Protein AF-A0A2M8NIV2-F1 (afdb_monomer_lite)

Structure (mmCIF, N/CA/C/O backbone):
data_AF-A0A2M8NIV2-F1
#
_entry.id   AF-A0A2M8NIV2-F1
#
loop_
_atom_site.group_PDB
_atom_site.id
_atom_site.type_symbol
_atom_site.label_atom_id
_atom_site.label_alt_id
_atom_site.label_comp_id
_atom_site.label_asym_id
_atom_site.label_entity_id
_atom_site.label_seq_id
_atom_site.pdbx_PDB_ins_code
_atom_site.Cartn_x
_atom_site.Cartn_y
_atom_site.Cartn_z
_atom_site.occupancy
_atom_site.B_iso_or_equiv
_atom_site.auth_seq_id
_atom_site.auth_comp_id
_atom_site.auth_asym_id
_atom_site.auth_atom_id
_atom_site.pdbx_PDB_model_num
ATOM 1 N N . GLY A 1 1 ? -7.331 9.409 -20.910 1.00 52.31 1 GLY A N 1
ATOM 2 C CA . GLY A 1 1 ? -7.182 7.959 -21.156 1.00 52.31 1 GLY A CA 1
ATOM 3 C C . GLY A 1 1 ? -6.390 7.345 -20.019 1.00 52.31 1 GLY A C 1
ATOM 4 O O . GLY A 1 1 ? -5.694 8.090 -19.342 1.00 52.31 1 GLY A O 1
ATOM 5 N N . ALA A 1 2 ? -6.513 6.039 -19.772 1.00 74.12 2 ALA A N 1
ATOM 6 C CA . ALA A 1 2 ? -5.690 5.363 -18.765 1.00 74.12 2 ALA A CA 1
ATOM 7 C C . ALA A 1 2 ? -4.225 5.293 -19.236 1.00 74.12 2 ALA A C 1
ATOM 9 O O . ALA A 1 2 ? -3.977 5.011 -20.407 1.00 74.12 2 ALA A O 1
ATOM 10 N N . THR A 1 3 ? -3.269 5.570 -18.347 1.00 87.31 3 THR A N 1
ATOM 11 C CA . THR A 1 3 ? -1.833 5.394 -18.623 1.00 87.31 3 THR A CA 1
ATOM 12 C C . THR A 1 3 ? -1.429 3.935 -18.389 1.00 87.31 3 THR A C 1
ATOM 14 O O . THR A 1 3 ? -2.135 3.204 -17.683 1.00 87.31 3 THR A O 1
ATOM 17 N N . ILE A 1 4 ? -0.299 3.496 -18.959 1.00 89.00 4 ILE A N 1
ATOM 18 C CA . ILE A 1 4 ? 0.249 2.155 -18.687 1.00 89.00 4 ILE A CA 1
ATOM 19 C C . ILE A 1 4 ? 0.471 1.964 -17.173 1.00 89.00 4 ILE A C 1
ATOM 21 O O . ILE A 1 4 ? -0.134 1.037 -16.627 1.00 89.00 4 ILE A O 1
ATOM 25 N N . PRO A 1 5 ? 1.184 2.859 -16.450 1.00 90.56 5 PRO A N 1
ATOM 26 C CA . PRO A 1 5 ? 1.376 2.703 -15.006 1.00 90.56 5 PRO A CA 1
ATOM 27 C C . PRO A 1 5 ? 0.063 2.670 -14.221 1.00 90.56 5 PRO A C 1
ATOM 29 O O . PRO A 1 5 ? -0.123 1.802 -13.374 1.00 90.56 5 PRO A O 1
ATOM 32 N N . GLY A 1 6 ? -0.902 3.537 -14.553 1.00 91.12 6 GLY A N 1
ATOM 33 C CA . GLY A 1 6 ? -2.205 3.550 -13.880 1.00 91.12 6 GLY A CA 1
ATOM 34 C C . GLY A 1 6 ? -3.008 2.264 -14.102 1.00 91.12 6 GLY A C 1
ATOM 35 O O . GLY A 1 6 ? -3.688 1.778 -13.197 1.00 91.12 6 GLY A O 1
ATOM 36 N N . THR A 1 7 ? -2.900 1.669 -15.293 1.00 93.44 7 THR A N 1
ATOM 37 C CA . THR A 1 7 ? -3.527 0.377 -15.605 1.00 93.44 7 THR A CA 1
ATOM 38 C C . THR A 1 7 ? -2.867 -0.757 -14.823 1.00 93.44 7 THR A C 1
ATOM 40 O O . THR A 1 7 ? -3.569 -1.607 -14.272 1.00 93.44 7 THR A O 1
ATOM 43 N N . VAL A 1 8 ? -1.534 -0.751 -14.719 1.00 94.88 8 VAL A N 1
ATOM 44 C CA . VAL A 1 8 ? -0.788 -1.750 -13.945 1.00 94.88 8 VAL A CA 1
ATOM 45 C C . VAL A 1 8 ? -1.073 -1.617 -12.451 1.00 94.88 8 VAL A C 1
ATOM 47 O O . VAL A 1 8 ? -1.379 -2.627 -11.825 1.00 94.88 8 VAL A O 1
ATOM 50 N N . ALA A 1 9 ? -1.080 -0.410 -11.882 1.00 95.12 9 ALA A N 1
ATOM 51 C CA . ALA A 1 9 ? -1.440 -0.187 -10.479 1.00 95.12 9 ALA A CA 1
ATOM 52 C C . ALA A 1 9 ? -2.841 -0.741 -10.162 1.00 95.12 9 ALA A C 1
ATOM 54 O O . ALA A 1 9 ? -3.034 -1.468 -9.188 1.00 95.12 9 ALA A O 1
ATOM 55 N N . ARG A 1 10 ? -3.820 -0.502 -11.044 1.00 95.62 10 ARG A N 1
ATOM 56 C CA . ARG A 1 10 ? -5.159 -1.093 -10.915 1.00 95.62 10 ARG A CA 1
ATOM 57 C C . ARG A 1 10 ? -5.136 -2.622 -11.003 1.00 95.62 10 ARG A C 1
ATOM 59 O O . ARG A 1 10 ? -5.845 -3.283 -10.250 1.00 95.62 10 ARG A O 1
ATOM 66 N N . TYR A 1 11 ? -4.339 -3.200 -11.901 1.00 95.56 11 TYR A N 1
ATOM 67 C CA . TYR A 1 11 ? -4.174 -4.654 -11.995 1.00 95.56 11 TYR A CA 1
ATOM 68 C C . TYR A 1 11 ? -3.527 -5.247 -10.732 1.00 95.56 11 TYR A C 1
ATOM 70 O O . TYR A 1 11 ? -3.951 -6.298 -10.257 1.00 95.56 11 TYR A O 1
ATOM 78 N N . ARG A 1 12 ? -2.552 -4.556 -10.132 1.00 96.88 12 ARG A N 1
ATOM 79 C CA . ARG A 1 12 ? -1.942 -4.919 -8.842 1.00 96.88 12 ARG A CA 1
ATOM 80 C C . ARG A 1 12 ? -2.985 -4.955 -7.718 1.00 96.88 12 ARG A C 1
ATOM 82 O O . ARG A 1 12 ? -3.082 -5.966 -7.028 1.00 96.88 12 ARG A O 1
ATOM 89 N N . LEU A 1 13 ? -3.844 -3.938 -7.620 1.00 97.44 13 LEU A N 1
ATOM 90 C CA . LEU A 1 13 ? -4.955 -3.909 -6.657 1.00 97.44 13 LEU A CA 1
ATOM 91 C C . LEU A 1 13 ? -5.979 -5.034 -6.890 1.00 97.44 13 LEU A C 1
ATOM 93 O O . LEU A 1 13 ? -6.424 -5.663 -5.933 1.00 97.44 13 LEU A O 1
ATOM 97 N N . LYS A 1 14 ? -6.304 -5.360 -8.149 1.00 96.44 14 LYS A N 1
ATOM 98 C CA . LYS A 1 14 ? -7.147 -6.526 -8.475 1.00 96.44 14 LYS A CA 1
ATOM 99 C C . LYS A 1 14 ? -6.513 -7.846 -8.040 1.00 96.44 14 LYS A C 1
ATOM 101 O O . LYS A 1 14 ? -7.223 -8.733 -7.576 1.00 96.44 14 LYS A O 1
ATOM 106 N N . ASN A 1 15 ? -5.192 -7.984 -8.172 1.00 95.88 15 ASN A N 1
ATOM 107 C CA . ASN A 1 15 ? -4.479 -9.172 -7.698 1.00 95.88 15 ASN A CA 1
ATOM 108 C C . ASN A 1 15 ? -4.483 -9.275 -6.173 1.00 95.88 15 ASN A C 1
ATOM 110 O O . ASN A 1 15 ? -4.667 -10.374 -5.657 1.00 95.88 15 ASN A O 1
ATOM 114 N N . LEU A 1 16 ? -4.343 -8.145 -5.471 1.00 97.00 16 LEU A N 1
ATOM 115 C CA . LEU A 1 16 ? -4.513 -8.071 -4.020 1.00 97.00 16 LEU A CA 1
ATOM 116 C C . LEU A 1 16 ? -5.930 -8.503 -3.603 1.00 97.00 16 LEU A C 1
ATOM 118 O O . LEU A 1 16 ? -6.071 -9.340 -2.720 1.00 97.00 16 LEU A O 1
ATOM 122 N N . ALA A 1 17 ? -6.968 -8.006 -4.284 1.00 97.06 17 ALA A N 1
ATOM 123 C CA . ALA A 1 17 ? -8.363 -8.400 -4.048 1.00 97.06 17 ALA A CA 1
ATOM 124 C C . ALA A 1 17 ? -8.688 -9.842 -4.485 1.00 97.06 17 ALA A C 1
ATOM 126 O O . ALA A 1 17 ? -9.728 -10.382 -4.114 1.00 97.06 17 ALA A O 1
ATOM 127 N N . ARG A 1 18 ? -7.825 -10.451 -5.310 1.00 96.38 18 ARG A N 1
ATOM 128 C CA . ARG A 1 18 ? -8.097 -11.689 -6.057 1.00 96.38 18 ARG A CA 1
ATOM 129 C C . ARG A 1 18 ? -9.386 -11.617 -6.886 1.00 96.38 18 ARG A C 1
ATOM 131 O O . ARG A 1 18 ? -10.140 -12.582 -6.987 1.00 96.38 18 ARG A O 1
ATOM 138 N N . GLU A 1 19 ? -9.615 -10.470 -7.523 1.00 95.19 19 GLU A N 1
ATOM 139 C CA . GLU A 1 19 ? -10.796 -10.202 -8.354 1.00 95.19 19 GLU A CA 1
ATOM 140 C C . GLU A 1 19 ? -10.677 -10.876 -9.737 1.00 95.19 19 GLU A C 1
ATOM 142 O O . GLU A 1 19 ? -10.507 -10.223 -10.771 1.00 95.19 19 GLU A O 1
ATOM 147 N N . TYR A 1 20 ? -10.713 -12.208 -9.767 1.00 91.50 20 TYR A N 1
ATOM 148 C CA . TYR A 1 20 ? -10.734 -13.001 -10.995 1.00 91.50 20 TYR A CA 1
ATOM 149 C C . TYR A 1 20 ? -11.328 -14.390 -10.745 1.00 91.50 20 TYR A C 1
ATOM 151 O O . TYR A 1 20 ? -11.081 -15.015 -9.719 1.00 91.50 20 TYR A O 1
ATOM 159 N N . ALA A 1 21 ? -12.082 -14.908 -11.719 1.00 90.62 21 ALA A N 1
ATOM 160 C CA . ALA A 1 21 ? -12.832 -16.162 -11.579 1.00 90.62 21 ALA A CA 1
ATOM 161 C C . ALA A 1 21 ? -11.951 -17.391 -11.292 1.00 90.62 21 ALA A C 1
ATOM 163 O O . ALA A 1 21 ? -12.399 -18.353 -10.678 1.00 90.62 21 ALA A O 1
ATOM 164 N N . LEU A 1 22 ? -10.692 -17.361 -11.736 1.00 91.94 22 LEU A N 1
ATOM 165 C CA . LEU A 1 22 ? -9.738 -18.445 -11.506 1.00 91.94 22 LEU A CA 1
ATOM 166 C C . LEU A 1 22 ? -9.046 -18.354 -10.138 1.00 91.94 22 LEU A C 1
ATOM 168 O O . LEU A 1 22 ? -8.274 -19.250 -9.817 1.00 91.94 22 LEU A O 1
ATOM 172 N N . ALA A 1 23 ? -9.300 -17.313 -9.331 1.00 91.56 23 ALA A N 1
ATOM 173 C CA . ALA A 1 23 ? -8.654 -17.120 -8.032 1.00 91.56 23 ALA A CA 1
ATOM 174 C C . ALA A 1 23 ? -8.685 -18.368 -7.142 1.00 91.56 23 ALA A C 1
ATOM 176 O O . ALA A 1 23 ? -7.608 -18.743 -6.673 1.00 91.56 23 ALA A O 1
ATOM 177 N N . PRO A 1 24 ? -9.820 -19.082 -6.988 1.00 91.69 24 PRO A N 1
ATOM 178 C CA . PRO A 1 24 ? -9.879 -20.286 -6.157 1.00 91.69 24 PRO A CA 1
ATOM 179 C C . PRO A 1 24 ? -8.962 -21.433 -6.614 1.00 91.69 24 PRO A C 1
ATOM 181 O O . PRO A 1 24 ? -8.697 -22.341 -5.834 1.00 91.69 24 PRO A O 1
ATOM 184 N N . LEU A 1 25 ? -8.477 -21.417 -7.862 1.00 92.75 25 LEU A N 1
ATOM 185 C CA . LEU A 1 25 ? -7.568 -22.442 -8.388 1.00 92.75 25 LEU A CA 1
ATOM 186 C C . LEU A 1 25 ? -6.105 -22.201 -7.995 1.00 92.75 25 LEU A C 1
ATOM 188 O O . LEU A 1 25 ? -5.280 -23.105 -8.119 1.00 92.75 25 LEU A O 1
ATOM 192 N N . PHE A 1 26 ? -5.768 -20.997 -7.530 1.00 88.56 26 PHE A N 1
ATOM 193 C CA . PHE A 1 26 ? -4.419 -20.650 -7.099 1.00 88.56 26 PHE A CA 1
ATOM 194 C C . PHE A 1 26 ? -4.323 -20.712 -5.578 1.00 88.56 26 PHE A C 1
ATOM 196 O O . PHE A 1 26 ? -4.988 -19.954 -4.879 1.00 88.56 26 PHE A O 1
ATOM 203 N N . ASN A 1 27 ? -3.429 -21.551 -5.056 1.00 87.19 27 ASN A N 1
ATOM 204 C CA . ASN A 1 27 ? -3.084 -21.577 -3.629 1.00 87.19 27 ASN A CA 1
ATOM 205 C C . ASN A 1 27 ? -1.983 -20.548 -3.299 1.00 87.19 27 ASN A C 1
ATOM 207 O O . ASN A 1 27 ? -1.005 -20.858 -2.619 1.00 87.19 27 ASN A O 1
ATOM 211 N N . ALA A 1 28 ? -2.094 -19.348 -3.867 1.00 88.31 28 ALA A N 1
ATOM 212 C CA . ALA A 1 28 ? -1.124 -18.277 -3.707 1.00 88.31 28 ALA A CA 1
ATOM 213 C C . ALA A 1 28 ? -1.816 -16.912 -3.743 1.00 88.31 28 ALA A C 1
ATOM 215 O O . ALA A 1 28 ? -2.754 -16.688 -4.511 1.00 88.31 28 ALA A O 1
ATOM 216 N N . THR A 1 29 ? -1.311 -16.001 -2.921 1.00 93.12 29 THR A N 1
ATOM 217 C CA . THR A 1 29 ? -1.640 -14.577 -2.931 1.00 93.12 29 THR A CA 1
ATOM 218 C C . THR A 1 29 ? -0.458 -13.794 -3.504 1.00 93.12 29 THR A C 1
ATOM 220 O O . THR A 1 29 ? 0.603 -14.359 -3.786 1.00 93.12 29 THR A O 1
ATOM 223 N N . VAL A 1 30 ? -0.624 -12.485 -3.707 1.00 94.19 30 VAL A N 1
ATOM 224 C CA . VAL A 1 30 ? 0.550 -11.624 -3.901 1.00 94.19 30 VAL A CA 1
ATOM 225 C C . VAL A 1 30 ? 1.429 -11.671 -2.647 1.00 94.19 30 VAL A C 1
ATOM 227 O O . VAL A 1 30 ? 0.929 -11.830 -1.536 1.00 94.19 30 VAL A O 1
ATOM 230 N N . TRP A 1 31 ? 2.743 -11.560 -2.829 1.00 94.56 31 TRP A N 1
ATOM 231 C CA . TRP A 1 31 ? 3.698 -11.649 -1.726 1.00 94.56 31 TRP A CA 1
ATOM 232 C C . TRP A 1 31 ? 3.494 -10.523 -0.707 1.00 94.56 31 TRP A C 1
ATOM 234 O O . TRP A 1 31 ? 3.392 -9.353 -1.096 1.00 94.56 31 TRP A O 1
ATOM 244 N N . ARG A 1 32 ? 3.465 -10.862 0.590 1.00 97.19 32 ARG A N 1
ATOM 245 C CA . ARG A 1 32 ? 3.540 -9.863 1.658 1.00 97.19 32 ARG A CA 1
ATOM 246 C C . ARG A 1 32 ? 4.997 -9.530 1.935 1.00 97.19 32 ARG A C 1
ATOM 248 O O . ARG A 1 32 ? 5.745 -10.358 2.439 1.00 97.19 32 ARG A O 1
ATOM 255 N N . GLU A 1 33 ? 5.367 -8.283 1.697 1.00 97.75 33 GLU A N 1
ATOM 256 C CA . GLU A 1 33 ? 6.721 -7.806 1.945 1.00 97.75 33 GLU A CA 1
ATOM 257 C C . GLU A 1 33 ? 7.037 -7.748 3.442 1.00 97.75 33 GLU A C 1
ATOM 259 O O . GLU A 1 33 ? 8.064 -8.247 3.895 1.00 97.75 33 GLU A O 1
ATOM 264 N N . ASN A 1 34 ? 6.146 -7.138 4.227 1.00 97.31 34 ASN A N 1
ATOM 265 C CA . ASN A 1 34 ? 6.292 -7.047 5.676 1.00 97.31 34 ASN A CA 1
ATOM 266 C C . ASN A 1 34 ? 4.940 -6.756 6.355 1.00 97.31 34 ASN A C 1
ATOM 268 O O . ASN A 1 34 ? 3.935 -6.487 5.691 1.00 97.31 34 ASN A O 1
ATOM 272 N N . VAL A 1 35 ? 4.921 -6.787 7.687 1.00 98.12 35 VAL A N 1
ATOM 273 C CA . VAL A 1 35 ? 3.792 -6.358 8.518 1.00 98.12 35 VAL A CA 1
ATOM 274 C C . VAL A 1 35 ? 4.213 -5.123 9.309 1.00 98.12 35 VAL A C 1
ATOM 276 O O . VAL A 1 35 ? 5.095 -5.202 10.155 1.00 98.12 35 VAL A O 1
ATOM 279 N N . ILE A 1 36 ? 3.565 -3.990 9.052 1.00 98.38 36 ILE A N 1
ATOM 280 C CA . ILE A 1 36 ? 3.721 -2.746 9.806 1.00 98.38 36 ILE A CA 1
ATOM 281 C C . ILE A 1 36 ? 2.974 -2.902 11.130 1.00 98.38 36 ILE A C 1
ATOM 283 O O . ILE A 1 36 ? 1.745 -2.846 11.170 1.00 98.38 36 ILE A O 1
ATOM 287 N N . THR A 1 37 ? 3.719 -3.106 12.213 1.00 98.00 37 THR A N 1
ATOM 288 C CA . THR A 1 37 ? 3.180 -3.304 13.570 1.00 98.00 37 THR A CA 1
ATOM 289 C C . THR A 1 37 ? 3.361 -2.086 14.478 1.00 98.00 37 THR A C 1
ATOM 291 O O . THR A 1 37 ? 3.132 -2.176 15.681 1.00 98.00 37 THR A O 1
ATOM 294 N N . GLY A 1 38 ? 3.819 -0.954 13.941 1.00 98.00 38 GLY A N 1
ATOM 295 C CA . GLY A 1 38 ? 4.076 0.249 14.725 1.00 98.00 38 GLY A CA 1
ATOM 296 C C . GLY A 1 38 ? 4.557 1.441 13.902 1.00 98.00 38 GLY A C 1
ATOM 297 O O . GLY A 1 38 ? 4.874 1.333 12.717 1.00 98.00 38 GLY A O 1
ATOM 298 N N . ILE A 1 39 ? 4.622 2.587 14.576 1.00 98.44 39 ILE A N 1
ATOM 299 C CA . ILE A 1 39 ? 5.139 3.855 14.052 1.00 98.44 39 ILE A CA 1
ATOM 300 C C . ILE A 1 39 ? 6.646 3.774 13.819 1.00 98.44 39 ILE A C 1
ATOM 302 O O . ILE A 1 39 ? 7.364 3.079 14.538 1.00 98.44 39 ILE A O 1
ATOM 306 N N . GLY A 1 40 ? 7.124 4.531 12.837 1.00 98.19 40 GLY A N 1
ATOM 307 C CA . GLY A 1 40 ? 8.532 4.631 12.494 1.00 98.19 40 GLY A CA 1
ATOM 308 C C . GLY A 1 40 ? 8.780 4.253 11.045 1.00 98.19 40 GLY A C 1
ATOM 309 O O . GLY A 1 40 ? 7.936 4.458 10.174 1.00 98.19 40 GLY A O 1
ATOM 310 N N . ARG A 1 41 ? 9.970 3.717 10.795 1.00 98.12 41 ARG A N 1
ATOM 311 C CA . ARG A 1 41 ? 10.477 3.493 9.451 1.00 98.12 41 ARG A CA 1
ATOM 312 C C . ARG A 1 41 ? 10.466 2.023 9.084 1.00 98.12 41 ARG A C 1
ATOM 314 O O . ARG A 1 41 ? 11.033 1.194 9.790 1.00 98.12 41 ARG A O 1
ATOM 321 N N . TRP A 1 42 ? 9.865 1.736 7.942 1.00 98.25 42 TRP A N 1
ATOM 322 C CA . TRP A 1 42 ? 9.718 0.401 7.389 1.00 98.25 42 TRP A CA 1
ATOM 323 C C . TRP A 1 42 ? 10.428 0.320 6.048 1.00 98.25 42 TRP A C 1
ATOM 325 O O . TRP A 1 42 ? 10.427 1.270 5.271 1.00 98.25 42 TRP A O 1
ATOM 335 N N . THR A 1 43 ? 11.041 -0.821 5.765 1.00 96.06 43 THR A N 1
ATOM 336 C CA . THR A 1 43 ? 11.738 -1.049 4.498 1.00 96.06 43 THR A CA 1
ATOM 337 C C . THR A 1 43 ? 11.408 -2.431 3.948 1.00 96.06 43 THR A C 1
ATOM 339 O O . THR A 1 43 ? 10.585 -3.163 4.504 1.00 96.06 4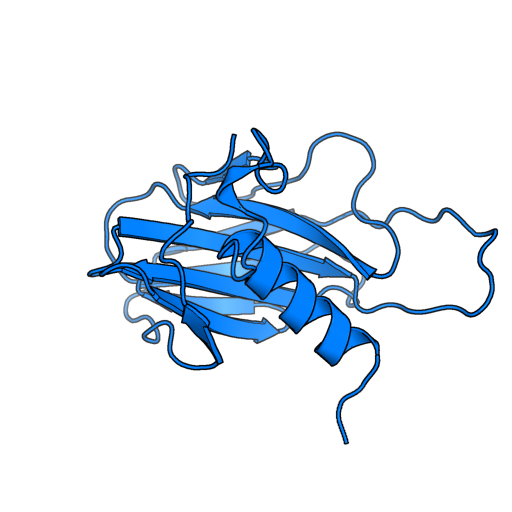3 THR A O 1
ATOM 342 N N . TYR A 1 44 ? 11.978 -2.748 2.798 1.00 95.38 44 TYR A N 1
ATOM 343 C CA . TYR A 1 44 ? 11.810 -3.999 2.079 1.00 95.38 44 TYR A CA 1
ATOM 344 C C . TYR A 1 44 ? 12.963 -4.963 2.375 1.00 95.38 44 TYR A C 1
ATOM 346 O O . TYR A 1 44 ? 14.025 -4.603 2.881 1.00 95.38 44 TYR A O 1
ATOM 354 N N . THR A 1 45 ? 12.744 -6.211 2.011 1.00 93.50 45 THR A N 1
ATOM 355 C CA . THR A 1 45 ? 13.707 -7.296 1.957 1.00 93.50 45 THR A CA 1
ATOM 356 C C . THR A 1 45 ? 14.185 -7.481 0.514 1.00 93.50 45 THR A C 1
ATOM 358 O O . THR A 1 45 ? 13.501 -7.157 -0.458 1.00 93.50 45 THR A O 1
ATOM 361 N N . GLY A 1 46 ? 15.409 -7.976 0.336 1.00 91.62 46 GLY A N 1
ATOM 362 C CA . GLY A 1 46 ? 15.977 -8.168 -0.999 1.00 91.62 46 GLY A CA 1
ATOM 363 C C . GLY A 1 46 ? 16.485 -6.870 -1.636 1.00 91.62 46 GLY A C 1
ATOM 364 O O . GLY A 1 46 ? 17.238 -6.124 -1.015 1.00 91.62 46 GLY A O 1
ATOM 365 N N . ARG A 1 47 ? 16.169 -6.648 -2.920 1.00 91.75 47 ARG A N 1
ATOM 366 C CA . ARG A 1 47 ? 16.847 -5.640 -3.765 1.00 91.75 47 ARG A CA 1
ATOM 367 C C . ARG A 1 47 ? 16.048 -4.363 -4.023 1.00 91.75 47 ARG A C 1
ATOM 369 O O . ARG A 1 47 ? 16.633 -3.411 -4.528 1.00 91.75 47 ARG A O 1
ATOM 376 N N . GLY A 1 48 ? 14.765 -4.333 -3.673 1.00 92.94 48 GLY A N 1
ATOM 377 C CA . GLY A 1 48 ? 13.854 -3.218 -3.939 1.00 92.94 48 GLY A CA 1
ATOM 378 C C . GLY A 1 48 ? 12.794 -3.605 -4.960 1.00 92.94 48 GLY A C 1
ATOM 379 O O . GLY A 1 48 ? 12.541 -4.789 -5.180 1.00 92.94 48 GLY A O 1
ATOM 380 N N . ILE A 1 49 ? 12.195 -2.606 -5.599 1.00 93.38 49 ILE A N 1
ATOM 381 C CA . ILE A 1 49 ? 11.161 -2.796 -6.618 1.00 93.38 49 ILE A CA 1
ATOM 382 C C . ILE A 1 49 ? 11.761 -2.508 -7.995 1.00 93.38 49 ILE A C 1
ATOM 384 O O . ILE A 1 49 ? 12.515 -1.552 -8.161 1.00 93.38 49 ILE A O 1
ATOM 388 N N . GLN A 1 50 ? 11.460 -3.367 -8.967 1.00 92.44 50 GLN A N 1
ATOM 389 C CA . GLN A 1 50 ? 11.737 -3.091 -10.377 1.00 92.44 50 GLN A CA 1
ATOM 390 C C . GLN A 1 50 ? 10.593 -2.295 -11.001 1.00 92.44 50 GLN A C 1
ATOM 392 O O . GLN A 1 50 ? 9.480 -2.298 -10.484 1.00 92.44 50 GLN A O 1
ATOM 397 N N . GLU A 1 51 ? 10.861 -1.705 -12.158 1.00 90.81 51 GLU A N 1
ATOM 398 C CA . GLU A 1 51 ? 9.880 -1.103 -13.058 1.00 90.81 51 GLU A CA 1
ATOM 399 C C . GLU A 1 51 ? 8.526 -1.845 -13.078 1.00 90.81 51 GLU A C 1
ATOM 401 O O . GLU A 1 51 ? 8.471 -3.065 -13.263 1.00 90.81 51 GLU A O 1
ATOM 406 N N . LEU A 1 52 ? 7.420 -1.119 -12.861 1.00 93.00 52 LEU A N 1
ATOM 407 C CA . LEU A 1 52 ? 6.047 -1.652 -12.801 1.00 93.00 52 LEU A CA 1
ATOM 408 C C . LEU A 1 52 ? 5.813 -2.757 -11.740 1.00 93.00 52 LEU A C 1
ATOM 410 O O . LEU A 1 52 ? 4.760 -3.421 -11.706 1.00 93.00 52 LEU A O 1
ATOM 414 N N . GLY A 1 53 ? 6.782 -2.976 -10.856 1.00 94.50 53 GLY A N 1
ATOM 415 C CA . GLY A 1 53 ? 6.719 -3.857 -9.701 1.00 94.50 53 GLY A CA 1
ATOM 416 C C . GLY A 1 53 ? 5.990 -3.212 -8.525 1.00 94.50 53 GLY A C 1
ATOM 417 O O . GLY A 1 53 ? 5.786 -1.999 -8.479 1.00 94.50 53 GLY A O 1
ATOM 418 N N . ALA A 1 54 ? 5.578 -4.041 -7.566 1.00 97.38 54 ALA A N 1
ATOM 419 C CA . ALA A 1 54 ? 4.956 -3.563 -6.342 1.00 97.38 54 ALA A CA 1
ATOM 420 C C . ALA A 1 54 ? 5.264 -4.478 -5.158 1.00 97.38 54 ALA A C 1
ATOM 422 O O . ALA A 1 54 ? 5.273 -5.699 -5.321 1.00 97.38 54 ALA A O 1
ATOM 423 N N . ASN A 1 55 ? 5.405 -3.873 -3.982 1.00 98.00 55 ASN A N 1
ATOM 424 C CA . ASN A 1 55 ? 5.491 -4.562 -2.697 1.00 98.00 55 ASN A CA 1
ATOM 425 C C . ASN A 1 55 ? 4.292 -4.192 -1.823 1.00 98.00 55 ASN A C 1
ATOM 427 O O . ASN A 1 55 ? 3.809 -3.058 -1.868 1.00 98.00 55 ASN A O 1
ATOM 431 N N . TYR A 1 56 ? 3.837 -5.141 -1.003 1.00 98.38 56 TYR A N 1
ATOM 432 C CA . TYR A 1 56 ? 2.649 -4.989 -0.164 1.00 98.38 56 TYR A CA 1
ATOM 433 C C . TYR A 1 56 ? 2.999 -5.143 1.311 1.00 98.38 56 TYR A C 1
ATOM 435 O O . TYR A 1 56 ? 3.595 -6.138 1.716 1.00 98.38 56 TYR A O 1
ATOM 443 N N . TYR A 1 57 ? 2.572 -4.183 2.120 1.00 98.62 57 TYR A N 1
ATOM 444 C CA . TYR A 1 57 ? 2.769 -4.161 3.561 1.00 98.62 57 TYR A CA 1
ATOM 445 C C . TYR A 1 57 ? 1.421 -4.271 4.245 1.00 98.62 57 TYR A C 1
ATOM 447 O O . TYR A 1 57 ? 0.556 -3.432 4.019 1.00 98.62 57 TYR A O 1
ATOM 455 N N . GLU A 1 58 ? 1.235 -5.279 5.088 1.00 98.56 58 GLU A N 1
ATOM 456 C CA . GLU A 1 58 ? 0.040 -5.358 5.927 1.00 98.56 58 GLU A CA 1
ATOM 457 C C . GLU A 1 58 ? 0.167 -4.356 7.075 1.00 98.56 58 GLU A C 1
ATOM 459 O O . GLU A 1 58 ? 1.167 -4.362 7.786 1.00 98.56 58 GLU A O 1
ATOM 464 N N . VAL A 1 59 ? -0.832 -3.505 7.279 1.00 98.44 59 VAL A N 1
ATOM 465 C CA . VAL A 1 59 ? -0.891 -2.592 8.421 1.00 98.44 59 VAL A CA 1
ATOM 466 C C . VAL A 1 59 ? -1.640 -3.291 9.547 1.00 98.44 59 VAL A C 1
ATOM 468 O O . VAL A 1 59 ? -2.859 -3.433 9.500 1.00 98.44 59 VAL A O 1
ATOM 471 N N . ARG A 1 60 ? -0.898 -3.725 10.568 1.00 97.62 60 ARG A N 1
ATOM 472 C CA . ARG A 1 60 ? -1.423 -4.407 11.756 1.00 97.62 60 ARG A CA 1
ATOM 473 C C . ARG A 1 60 ? -1.095 -3.596 13.007 1.00 97.62 60 ARG A C 1
ATOM 475 O O . ARG A 1 60 ? -0.316 -4.012 13.861 1.00 97.62 60 ARG A O 1
ATOM 482 N N . MET A 1 61 ? -1.678 -2.408 13.058 1.00 96.69 61 MET A N 1
ATOM 483 C CA . MET A 1 61 ? -1.663 -1.500 14.205 1.00 96.69 61 MET A CA 1
ATOM 484 C C . MET A 1 61 ? -3.094 -1.338 14.725 1.00 96.69 61 MET A C 1
ATOM 486 O O . MET A 1 61 ? -4.039 -1.793 14.077 1.00 96.69 61 MET A O 1
ATOM 490 N N . ASP A 1 62 ? -3.263 -0.672 15.865 1.00 97.06 62 ASP A N 1
ATOM 491 C CA . ASP A 1 62 ? -4.593 -0.346 16.384 1.00 97.06 62 ASP A CA 1
ATOM 492 C C . ASP A 1 62 ? -5.412 0.444 1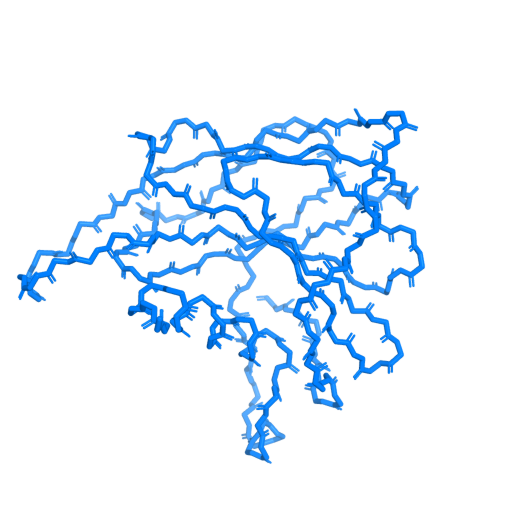5.349 1.00 97.06 62 ASP A C 1
ATOM 494 O O . ASP A 1 62 ? -4.865 1.188 14.528 1.00 97.06 62 ASP A O 1
ATOM 498 N N . GLN A 1 63 ? -6.735 0.287 15.366 1.00 96.44 63 GLN A N 1
ATOM 499 C CA . GLN A 1 63 ? -7.598 1.039 14.456 1.00 96.44 63 GLN A CA 1
ATOM 500 C C . GLN A 1 63 ? -7.482 2.547 14.710 1.00 96.44 63 GLN A C 1
ATOM 502 O O . GLN A 1 63 ? -7.480 2.996 15.858 1.00 96.44 63 GLN A O 1
ATOM 507 N N . GLY A 1 64 ? -7.387 3.327 13.634 1.00 97.69 64 GLY A N 1
ATOM 508 C CA . GLY A 1 64 ? -7.340 4.780 13.708 1.00 97.69 64 GLY A CA 1
ATOM 509 C C . GLY A 1 64 ? -6.680 5.431 12.499 1.00 97.69 64 GLY A C 1
ATOM 510 O O . GLY A 1 64 ? -6.483 4.822 11.446 1.00 97.69 64 GLY A O 1
ATOM 511 N N . ALA A 1 65 ? -6.329 6.701 12.672 1.00 98.44 65 ALA A N 1
ATOM 512 C CA . ALA A 1 65 ? -5.754 7.529 11.628 1.00 98.44 65 ALA A CA 1
ATOM 513 C C . ALA A 1 65 ? -4.221 7.494 11.623 1.00 98.44 65 ALA A C 1
ATOM 515 O O . ALA A 1 65 ? -3.565 7.728 12.643 1.00 98.44 65 ALA A O 1
ATOM 516 N N . TYR A 1 66 ? -3.654 7.308 10.434 1.00 98.62 66 TYR A N 1
ATOM 517 C CA . TYR A 1 66 ? -2.216 7.253 10.210 1.00 98.62 66 TYR A CA 1
ATOM 518 C C . TYR A 1 66 ? -1.808 8.084 9.002 1.00 98.62 66 TYR A C 1
ATOM 520 O O . TYR A 1 66 ? -2.596 8.345 8.095 1.00 98.62 66 TYR A O 1
ATOM 528 N N . TYR A 1 67 ? -0.544 8.481 8.989 1.00 98.62 67 TYR A N 1
ATOM 529 C CA . TYR A 1 67 ? 0.161 8.940 7.805 1.00 98.62 67 TYR A CA 1
ATOM 530 C C . TYR A 1 67 ? 1.165 7.872 7.388 1.00 98.62 67 TYR A C 1
ATOM 532 O O . TYR A 1 67 ? 1.857 7.317 8.241 1.00 98.62 67 TYR A O 1
ATOM 540 N N . ALA A 1 68 ? 1.296 7.641 6.086 1.00 98.69 68 ALA A N 1
ATOM 541 C CA . ALA A 1 68 ? 2.431 6.922 5.522 1.00 98.69 68 ALA A CA 1
ATOM 542 C C . ALA A 1 68 ? 3.023 7.729 4.370 1.00 98.69 68 ALA A C 1
ATOM 544 O O . ALA A 1 68 ? 2.279 8.292 3.566 1.00 98.69 68 ALA A O 1
ATOM 545 N N . GLY A 1 69 ? 4.350 7.776 4.279 1.00 98.44 69 GLY A N 1
ATOM 546 C CA . GLY A 1 69 ? 5.049 8.479 3.209 1.00 98.44 69 GLY A CA 1
ATOM 547 C C . GLY A 1 69 ? 6.326 7.784 2.772 1.00 98.44 69 GLY A C 1
ATOM 548 O O . GLY A 1 69 ? 7.022 7.174 3.577 1.00 98.44 69 GLY A O 1
ATOM 549 N N . LEU A 1 70 ? 6.629 7.896 1.484 1.00 98.25 70 LEU A N 1
ATOM 550 C CA . LEU A 1 70 ? 7.830 7.348 0.874 1.00 98.25 70 LEU A CA 1
ATOM 551 C C . LEU A 1 70 ? 9.018 8.281 1.092 1.00 98.25 70 LEU A C 1
ATOM 553 O O . LEU A 1 70 ? 8.957 9.487 0.815 1.00 98.25 70 LEU A O 1
ATOM 557 N N . VAL A 1 71 ? 10.119 7.695 1.544 1.00 97.31 71 VAL A N 1
ATOM 558 C CA . VAL A 1 71 ? 11.423 8.347 1.666 1.00 97.31 71 VAL A CA 1
ATOM 559 C C . VAL A 1 71 ? 12.492 7.478 1.007 1.00 97.31 71 VAL A C 1
ATOM 561 O O . VAL A 1 71 ? 12.288 6.287 0.783 1.00 97.31 71 VAL A O 1
ATOM 564 N N . ASN A 1 72 ? 13.634 8.081 0.668 1.00 94.62 72 ASN A N 1
ATOM 565 C CA . ASN A 1 72 ? 14.774 7.391 0.049 1.00 94.62 72 ASN A CA 1
ATOM 566 C C . ASN A 1 72 ? 14.458 6.645 -1.270 1.00 94.62 72 ASN A C 1
ATOM 568 O O . ASN A 1 72 ? 15.219 5.777 -1.679 1.00 94.62 72 ASN A O 1
ATOM 572 N N . ASP A 1 73 ? 13.383 7.031 -1.967 1.00 93.38 73 ASP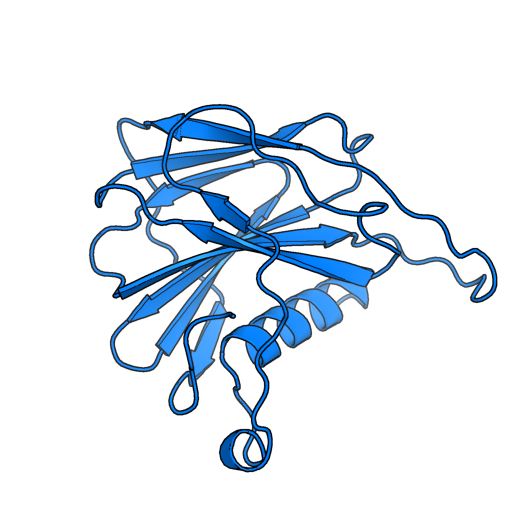 A N 1
ATOM 573 C CA . ASP A 1 73 ? 12.900 6.428 -3.221 1.00 93.38 73 ASP A CA 1
ATOM 574 C C . ASP A 1 73 ? 13.297 7.218 -4.485 1.00 93.38 73 ASP A C 1
ATOM 576 O O . ASP A 1 73 ? 12.804 6.977 -5.588 1.00 93.38 73 ASP A O 1
ATOM 580 N N . GLY A 1 74 ? 14.140 8.242 -4.327 1.00 89.88 74 GLY A N 1
ATOM 581 C CA . GLY A 1 74 ? 14.581 9.097 -5.431 1.00 89.88 74 GLY A CA 1
ATOM 582 C C . GLY A 1 74 ? 13.472 9.932 -6.082 1.00 89.88 74 GLY A C 1
ATOM 583 O O . GLY A 1 74 ? 13.685 10.454 -7.176 1.00 89.88 74 GLY A O 1
ATOM 584 N N . GLY A 1 75 ? 12.306 10.076 -5.441 1.00 91.88 75 GLY A N 1
ATOM 585 C CA . GLY A 1 75 ? 11.219 10.907 -5.962 1.00 91.88 75 GLY A CA 1
ATOM 586 C C . GLY A 1 75 ? 10.244 10.191 -6.901 1.00 91.88 75 GLY A C 1
ATOM 587 O O . GLY A 1 75 ? 9.405 10.868 -7.491 1.00 91.88 75 GLY A O 1
ATOM 588 N N . ARG A 1 76 ? 10.376 8.874 -7.099 1.00 89.19 76 ARG A N 1
ATOM 589 C CA . ARG A 1 76 ? 9.802 8.175 -8.263 1.00 89.19 76 ARG A CA 1
ATOM 590 C C . ARG A 1 76 ? 8.644 7.244 -7.943 1.00 89.19 76 ARG A C 1
ATOM 592 O O . ARG A 1 76 ? 7.861 6.965 -8.843 1.00 89.19 76 ARG A O 1
ATOM 599 N N . MET A 1 77 ? 8.550 6.750 -6.712 1.00 95.31 77 MET A N 1
ATOM 600 C CA . MET A 1 77 ? 7.568 5.732 -6.360 1.00 95.31 77 MET A CA 1
ATOM 601 C C . MET A 1 77 ? 6.231 6.333 -5.939 1.00 95.31 77 MET A C 1
ATOM 603 O O . MET A 1 77 ? 6.131 7.487 -5.510 1.00 95.31 77 MET A O 1
ATOM 607 N N . GLU A 1 78 ? 5.201 5.501 -6.034 1.00 97.25 78 GLU A N 1
ATOM 608 C CA . GLU A 1 78 ? 3.850 5.796 -5.586 1.00 97.25 78 GLU A CA 1
ATOM 609 C C . GLU A 1 78 ? 3.440 4.867 -4.448 1.00 97.25 78 GLU A C 1
ATOM 611 O O . GLU A 1 78 ? 3.731 3.672 -4.439 1.00 97.25 78 GLU A O 1
ATOM 616 N N . LEU A 1 79 ? 2.707 5.427 -3.498 1.00 98.38 79 LEU A N 1
ATOM 617 C CA . LEU A 1 79 ? 2.092 4.732 -2.390 1.00 98.38 79 LEU A CA 1
ATOM 618 C C . LEU A 1 79 ? 0.583 4.697 -2.601 1.00 98.38 79 LEU A C 1
ATOM 620 O O . LEU A 1 79 ? -0.046 5.699 -2.950 1.00 98.38 79 LEU A O 1
ATOM 624 N N . TRP A 1 80 ? -0.002 3.540 -2.341 1.00 98.62 80 TRP A N 1
ATOM 625 C CA . TRP A 1 80 ? -1.439 3.320 -2.315 1.00 98.62 80 TRP A CA 1
ATOM 626 C C . TRP A 1 80 ? -1.821 2.699 -0.982 1.00 98.62 80 TRP A C 1
ATOM 628 O O . TRP A 1 80 ? -1.048 1.932 -0.408 1.00 98.62 80 TRP A O 1
ATOM 638 N N . VAL A 1 81 ? -3.028 2.995 -0.518 1.00 98.69 81 VAL A N 1
ATOM 639 C CA . VAL A 1 81 ? -3.646 2.293 0.606 1.00 98.69 81 VAL A CA 1
ATOM 640 C C . VAL A 1 81 ? -4.860 1.523 0.106 1.00 98.69 81 VAL A C 1
ATOM 642 O O . VAL A 1 81 ? -5.616 2.027 -0.727 1.00 98.69 81 VAL A O 1
ATOM 645 N N . ALA A 1 82 ? -5.024 0.302 0.602 1.00 98.69 82 ALA A N 1
ATOM 646 C CA . ALA A 1 82 ? -6.158 -0.563 0.330 1.00 98.69 82 ALA A CA 1
ATOM 647 C C . ALA A 1 82 ? -6.722 -1.120 1.641 1.00 98.69 82 ALA A C 1
ATOM 649 O O . ALA A 1 82 ? -5.962 -1.600 2.479 1.00 98.69 82 ALA A O 1
ATOM 650 N N . GLY A 1 83 ? -8.038 -1.070 1.808 1.00 98.38 83 GLY A N 1
ATOM 651 C CA . GLY A 1 83 ? -8.762 -1.635 2.940 1.00 98.38 83 GLY A CA 1
ATOM 652 C C . GLY A 1 83 ? -9.729 -2.717 2.472 1.00 98.38 83 GLY A C 1
ATOM 653 O O . GLY A 1 83 ? -10.388 -2.556 1.445 1.00 98.38 83 GLY A O 1
ATOM 654 N N . ILE A 1 84 ? -9.815 -3.819 3.217 1.00 98.25 84 ILE A N 1
ATOM 655 C CA . ILE A 1 84 ? -10.772 -4.903 2.986 1.00 98.25 84 ILE A CA 1
ATOM 656 C C . ILE A 1 84 ? -11.829 -4.891 4.088 1.00 98.25 84 ILE A C 1
ATOM 658 O O . ILE A 1 84 ? -11.482 -4.899 5.268 1.00 98.25 84 ILE A O 1
ATOM 662 N N . ARG A 1 85 ? -13.103 -4.863 3.691 1.00 96.62 85 ARG A N 1
ATOM 663 C CA . ARG A 1 85 ? -14.281 -5.010 4.563 1.00 96.62 85 ARG A CA 1
ATOM 664 C C . ARG A 1 85 ? -15.426 -5.630 3.775 1.00 96.62 85 ARG A C 1
ATOM 666 O O . ARG A 1 85 ? -15.576 -5.336 2.589 1.00 96.62 85 ARG A O 1
ATOM 673 N N . ASP A 1 86 ? -16.217 -6.494 4.404 1.00 94.50 86 ASP A N 1
ATOM 674 C CA . ASP A 1 86 ? -17.440 -7.070 3.818 1.00 94.50 86 ASP A CA 1
ATOM 675 C C . ASP A 1 86 ? -17.249 -7.693 2.414 1.00 94.50 86 ASP A C 1
ATOM 677 O O . ASP A 1 86 ? -18.087 -7.555 1.518 1.00 94.50 86 ASP A O 1
ATOM 681 N N . GLY A 1 87 ? -16.109 -8.356 2.181 1.00 95.06 87 GLY A N 1
ATOM 682 C CA . GLY A 1 87 ? -15.788 -8.962 0.882 1.00 95.06 87 GLY A CA 1
ATOM 683 C C . GLY A 1 87 ? -15.546 -7.949 -0.244 1.00 95.06 87 GLY A C 1
ATOM 684 O O . GLY A 1 87 ? -15.656 -8.295 -1.421 1.00 95.06 87 GLY A O 1
ATOM 685 N N . LYS A 1 88 ? -15.217 -6.696 0.088 1.00 97.56 88 LYS A N 1
ATOM 686 C CA . LYS A 1 88 ? -14.824 -5.642 -0.854 1.00 97.56 88 LYS A CA 1
ATOM 687 C C . LYS A 1 88 ? -13.452 -5.098 -0.508 1.00 97.56 88 LYS A C 1
ATOM 689 O O . LYS A 1 88 ? -13.092 -5.010 0.661 1.00 97.56 88 LYS A O 1
ATOM 694 N N . LEU A 1 89 ? -12.710 -4.714 -1.544 1.00 98.31 89 LEU A N 1
ATOM 695 C CA . LEU A 1 89 ? -11.482 -3.943 -1.408 1.00 98.31 89 LEU A CA 1
ATOM 696 C C . LEU A 1 89 ? -11.752 -2.516 -1.879 1.00 98.31 89 LEU A C 1
ATOM 698 O O . LEU A 1 89 ? -12.096 -2.311 -3.045 1.00 98.31 89 LEU A O 1
ATOM 702 N N . ASP A 1 90 ? -11.587 -1.553 -0.980 1.00 98.25 90 ASP A N 1
ATOM 703 C CA . ASP A 1 90 ? -11.535 -0.128 -1.291 1.00 98.25 90 ASP A CA 1
ATOM 704 C C . ASP A 1 90 ? -10.060 0.305 -1.349 1.00 98.25 90 ASP A C 1
ATOM 706 O O . ASP A 1 90 ? -9.251 -0.130 -0.532 1.00 98.25 90 ASP A O 1
ATOM 710 N N . ALA A 1 91 ? -9.672 1.142 -2.311 1.00 98.19 91 ALA A N 1
ATOM 711 C CA . ALA A 1 91 ? -8.296 1.609 -2.452 1.00 98.19 91 ALA A CA 1
ATOM 712 C C . ALA A 1 91 ? -8.202 3.044 -2.962 1.00 98.19 91 ALA A C 1
ATOM 714 O O . ALA A 1 91 ? -8.946 3.460 -3.852 1.00 98.19 91 ALA A O 1
ATOM 715 N N . MET A 1 92 ? -7.210 3.781 -2.469 1.00 97.38 92 MET A N 1
ATOM 716 C CA . MET A 1 92 ? -6.920 5.136 -2.929 1.00 97.38 92 MET A CA 1
ATOM 717 C C . MET A 1 92 ? -5.413 5.390 -3.047 1.00 97.38 92 MET A C 1
ATOM 719 O O . MET A 1 92 ? -4.627 4.837 -2.269 1.00 97.38 92 MET A O 1
ATOM 723 N N . PRO A 1 93 ? -4.987 6.232 -4.005 1.00 97.44 93 PRO A N 1
ATOM 724 C CA . PRO A 1 93 ? -3.600 6.654 -4.081 1.00 97.44 93 PRO A CA 1
ATOM 725 C C . PRO A 1 93 ? -3.283 7.615 -2.931 1.00 97.44 93 PRO A C 1
ATOM 727 O O . PRO A 1 93 ? -4.042 8.543 -2.650 1.00 97.44 93 PRO A O 1
ATOM 730 N N . LEU A 1 94 ? -2.121 7.421 -2.316 1.00 97.69 94 LEU A N 1
ATOM 731 C CA . LEU A 1 94 ? -1.488 8.373 -1.403 1.00 97.69 94 LEU A CA 1
ATOM 732 C C . LEU A 1 94 ? -0.401 9.197 -2.118 1.00 97.69 94 LEU A C 1
ATOM 734 O O . LEU A 1 94 ? 0.170 10.110 -1.530 1.00 97.69 94 LEU A O 1
ATOM 738 N N . GLY A 1 95 ? -0.095 8.900 -3.386 1.00 96.50 95 GLY A N 1
ATOM 739 C CA . GLY A 1 95 ? 0.979 9.566 -4.123 1.00 96.50 95 GLY A CA 1
ATOM 740 C C . GLY A 1 95 ? 2.322 9.298 -3.449 1.00 96.50 95 GLY A C 1
ATOM 741 O O . GLY A 1 95 ? 2.683 8.149 -3.242 1.00 96.50 95 GLY A O 1
ATOM 742 N N . ARG A 1 96 ? 3.053 10.340 -3.049 1.00 96.81 96 ARG A N 1
ATOM 743 C CA . ARG A 1 96 ? 4.285 10.171 -2.257 1.00 96.81 96 ARG A CA 1
ATOM 744 C C . ARG A 1 96 ? 4.042 9.932 -0.768 1.00 96.81 96 ARG A C 1
ATOM 746 O O . ARG A 1 96 ? 4.969 9.568 -0.051 1.00 96.81 96 ARG A O 1
ATOM 753 N N . GLY A 1 97 ? 2.833 10.179 -0.291 1.00 97.88 97 GLY A N 1
ATOM 754 C CA 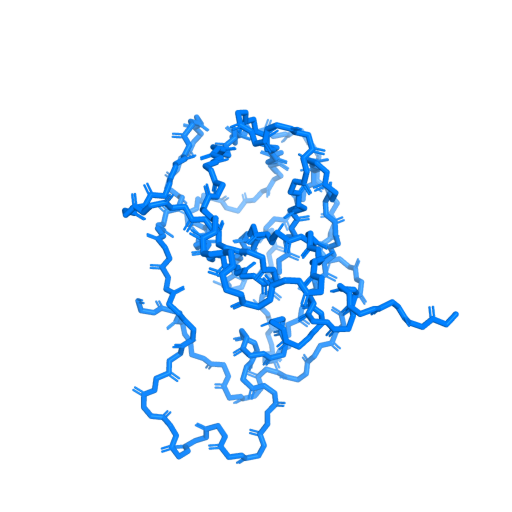. GLY A 1 97 ? 2.468 10.029 1.102 1.00 97.88 97 GLY A CA 1
ATOM 755 C C . GLY A 1 97 ? 1.158 10.728 1.411 1.00 97.88 97 GLY A C 1
ATOM 756 O O . GLY A 1 97 ? 0.815 11.744 0.805 1.00 97.88 97 GLY A O 1
ATOM 757 N N . GLY A 1 98 ? 0.419 10.181 2.364 1.00 98.00 98 GLY A N 1
ATOM 758 C CA . GLY A 1 98 ? -0.903 10.680 2.691 1.00 98.00 98 GLY A CA 1
ATOM 759 C C . GLY A 1 98 ? -1.473 10.068 3.956 1.00 98.00 98 GLY A C 1
ATOM 760 O O . GLY A 1 98 ? -0.949 9.099 4.507 1.00 98.00 98 GLY A O 1
ATOM 761 N N . PHE A 1 99 ? -2.558 10.686 4.410 1.00 98.38 99 PHE A N 1
ATOM 762 C CA . PHE A 1 99 ? -3.299 10.266 5.588 1.00 98.38 99 PHE A CA 1
ATOM 763 C C . PHE A 1 99 ? -4.397 9.277 5.205 1.00 98.38 99 PHE A C 1
ATOM 765 O O . PHE A 1 99 ? -5.091 9.475 4.207 1.00 98.38 99 PHE A O 1
ATOM 772 N N . PHE A 1 100 ? -4.592 8.254 6.025 1.00 98.50 100 PHE A N 1
ATOM 773 C CA . PHE A 1 100 ? -5.631 7.247 5.854 1.00 98.50 100 PHE A CA 1
ATOM 774 C C . PHE A 1 100 ? -6.151 6.782 7.214 1.00 98.50 100 PHE A C 1
ATOM 776 O O . PHE A 1 100 ? -5.453 6.886 8.223 1.00 98.50 100 PHE A O 1
ATOM 783 N N . ASP A 1 101 ? -7.391 6.311 7.238 1.00 98.00 101 ASP A N 1
ATOM 784 C CA . ASP A 1 101 ? -8.038 5.750 8.420 1.00 98.00 101 ASP A CA 1
ATOM 785 C C . ASP A 1 101 ? -8.254 4.245 8.235 1.00 98.00 101 ASP A C 1
ATOM 787 O O . ASP A 1 101 ? -8.756 3.805 7.197 1.00 98.00 101 ASP A O 1
ATOM 791 N N . THR A 1 102 ? -7.839 3.454 9.223 1.00 98.06 102 THR A N 1
ATOM 792 C CA . THR A 1 102 ? -7.968 1.989 9.217 1.00 98.06 102 THR A CA 1
ATOM 793 C C . THR A 1 102 ? -9.251 1.494 9.887 1.00 98.06 102 THR A C 1
ATOM 795 O O . THR A 1 102 ? -9.528 0.295 9.874 1.00 98.06 102 THR A O 1
ATOM 798 N N . SER A 1 103 ? -10.046 2.390 10.474 1.00 97.56 103 SER A N 1
ATOM 799 C CA . SER A 1 103 ? -11.252 2.044 11.227 1.00 97.56 103 SER A CA 1
ATOM 800 C C . SER A 1 103 ? -12.293 1.355 10.345 1.00 97.56 103 SER A C 1
ATOM 802 O O . SER A 1 103 ? -12.634 1.834 9.264 1.00 97.56 103 SER A O 1
ATOM 804 N N . GLY A 1 104 ? -12.831 0.232 10.828 1.00 95.94 104 GLY A N 1
ATOM 805 C CA . GLY A 1 104 ? -13.881 -0.524 10.136 1.00 95.94 104 GLY A CA 1
ATOM 806 C C . GLY A 1 104 ? -13.402 -1.429 8.995 1.00 95.94 104 GLY A C 1
ATOM 807 O O . GLY A 1 104 ? -14.241 -2.024 8.324 1.00 95.94 104 GLY A O 1
ATOM 808 N N . TYR A 1 105 ? -12.090 -1.549 8.778 1.00 97.69 105 TYR A N 1
ATOM 809 C CA . TYR A 1 105 ? -11.509 -2.528 7.859 1.00 97.69 105 TYR A CA 1
ATOM 810 C C . TYR A 1 105 ? -10.966 -3.742 8.622 1.00 97.69 105 TYR A C 1
ATOM 812 O O . TYR A 1 105 ? -10.330 -3.592 9.668 1.00 97.69 105 TYR A O 1
ATOM 820 N N . ASP A 1 106 ? -11.190 -4.938 8.075 1.00 97.12 106 ASP A N 1
ATOM 821 C CA . ASP A 1 106 ? -10.666 -6.207 8.599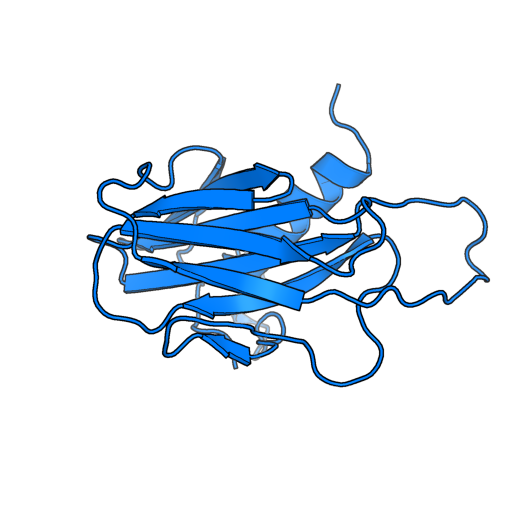 1.00 97.12 106 ASP A CA 1
ATOM 822 C C . ASP A 1 106 ? -9.164 -6.339 8.316 1.00 97.12 106 ASP A C 1
ATOM 824 O O . ASP A 1 106 ? -8.394 -6.848 9.130 1.00 97.12 106 ASP A O 1
ATOM 828 N N . HIS A 1 107 ? -8.742 -5.847 7.147 1.00 98.31 107 HIS A N 1
ATOM 829 C CA . HIS A 1 107 ? -7.348 -5.804 6.724 1.00 98.31 107 HIS A CA 1
ATOM 830 C C . HIS A 1 107 ? -7.043 -4.488 6.017 1.00 98.31 107 HIS A C 1
ATOM 832 O O . HIS A 1 107 ? -7.841 -4.010 5.210 1.00 98.31 107 HIS A O 1
ATOM 838 N N . VAL A 1 108 ? -5.854 -3.941 6.260 1.00 98.62 108 VAL A N 1
ATOM 839 C CA . VAL A 1 108 ? -5.341 -2.768 5.548 1.00 98.62 108 VAL A CA 1
ATOM 840 C C . VAL A 1 108 ? -3.960 -3.080 4.998 1.00 98.62 108 VAL A C 1
ATOM 842 O O . VAL A 1 108 ? -3.126 -3.669 5.683 1.00 98.62 108 VAL A O 1
ATOM 845 N N . TYR A 1 109 ? -3.712 -2.671 3.759 1.00 98.81 109 TYR A N 1
ATOM 846 C CA . TYR A 1 109 ? -2.436 -2.834 3.082 1.00 98.81 109 TYR A CA 1
ATOM 847 C C . TYR A 1 109 ? -1.943 -1.505 2.517 1.00 98.81 109 TYR A C 1
ATOM 849 O O . TYR A 1 109 ? -2.710 -0.745 1.926 1.00 98.81 109 TYR A O 1
ATOM 857 N N . LEU A 1 110 ? -0.641 -1.259 2.641 1.00 98.75 110 LEU A N 1
ATOM 858 C CA . LEU A 1 110 ? 0.067 -0.267 1.841 1.00 98.75 110 LEU A CA 1
ATOM 859 C C . LEU A 1 110 ? 0.736 -0.967 0.660 1.00 98.75 110 LEU A C 1
ATOM 861 O O . LEU A 1 110 ? 1.470 -1.936 0.845 1.00 98.75 110 LEU A O 1
ATOM 865 N N . MET A 1 111 ? 0.501 -0.472 -0.550 1.00 98.69 111 MET A N 1
ATOM 866 C CA . MET A 1 111 ? 1.184 -0.924 -1.759 1.00 98.69 111 MET A CA 1
ATOM 867 C C . MET A 1 111 ? 2.169 0.154 -2.197 1.00 98.69 111 MET A C 1
ATOM 869 O O . MET A 1 111 ? 1.761 1.271 -2.518 1.00 98.69 111 MET A O 1
ATOM 873 N N . VAL A 1 112 ? 3.453 -0.192 -2.233 1.00 98.38 112 VAL A N 1
ATOM 874 C CA . VAL A 1 112 ? 4.487 0.629 -2.869 1.00 98.38 112 VAL A CA 1
ATOM 875 C C . VAL A 1 112 ? 4.621 0.162 -4.304 1.00 98.38 112 VAL A C 1
ATOM 877 O O . VAL A 1 112 ? 4.809 -1.029 -4.541 1.00 98.38 112 VAL A O 1
ATOM 880 N N . PHE A 1 113 ? 4.492 1.080 -5.249 1.00 97.81 113 PHE A N 1
ATOM 881 C CA . PHE A 1 113 ? 4.501 0.816 -6.680 1.00 97.81 113 PHE A CA 1
ATOM 882 C C . PHE A 1 113 ? 5.573 1.670 -7.352 1.00 97.81 113 PHE A C 1
ATOM 884 O O . PHE A 1 113 ? 5.671 2.866 -7.078 1.00 97.81 113 PHE A O 1
ATOM 891 N N . ASP A 1 114 ? 6.362 1.062 -8.235 1.00 95.81 114 ASP A N 1
ATOM 892 C CA . ASP A 1 114 ? 7.275 1.796 -9.108 1.00 95.81 114 ASP A CA 1
ATOM 893 C C . ASP A 1 114 ? 6.574 2.048 -10.457 1.00 95.81 114 ASP A C 1
ATOM 895 O O . ASP A 1 114 ? 6.446 1.122 -11.262 1.00 95.81 114 ASP A O 1
ATOM 899 N N . PRO A 1 115 ? 6.075 3.273 -10.718 1.00 94.19 115 PRO A N 1
ATOM 900 C CA . PRO A 1 115 ? 5.379 3.601 -11.954 1.00 94.19 115 PRO A CA 1
ATOM 901 C C . PRO A 1 115 ? 6.340 3.877 -13.111 1.00 94.19 115 PRO A C 1
ATOM 903 O O . PRO A 1 115 ? 5.869 4.218 -14.202 1.00 94.19 115 PRO A O 1
ATOM 906 N N . THR A 1 116 ? 7.662 3.812 -12.888 1.00 90.75 116 THR A N 1
ATOM 907 C CA . THR A 1 116 ? 8.617 3.973 -13.981 1.00 90.75 116 THR A CA 1
ATOM 908 C C . THR A 1 116 ? 8.322 2.939 -15.056 1.00 90.75 116 THR A C 1
ATOM 910 O O . THR A 1 116 ? 7.836 1.843 -14.777 1.00 90.75 116 THR A O 1
ATOM 913 N N . TYR A 1 117 ? 8.528 3.354 -16.301 1.00 83.69 117 TYR A N 1
ATOM 914 C CA . TYR A 1 117 ? 8.366 2.512 -17.469 1.00 83.69 117 TYR A CA 1
ATOM 915 C C . TYR A 1 117 ? 9.435 2.903 -18.488 1.00 83.69 117 TYR A C 1
ATOM 917 O O . TYR A 1 117 ? 9.485 4.072 -18.886 1.00 83.69 117 TYR A O 1
ATOM 925 N N . THR A 1 118 ? 10.308 1.974 -18.870 1.00 77.88 118 THR A N 1
ATOM 926 C CA . THR A 1 118 ? 11.299 2.161 -19.935 1.00 77.88 118 THR A CA 1
ATOM 927 C C . THR A 1 118 ? 11.112 1.092 -21.005 1.00 77.88 118 THR A C 1
ATOM 929 O O . THR A 1 118 ? 10.729 -0.040 -20.737 1.00 77.88 118 THR A O 1
ATOM 932 N N . GLU A 1 119 ? 11.375 1.450 -22.259 1.00 75.81 119 GLU A N 1
ATOM 933 C CA . GLU A 1 119 ? 11.280 0.505 -23.379 1.00 75.81 119 GLU A CA 1
ATOM 934 C C . GLU A 1 119 ? 12.448 -0.501 -23.398 1.00 75.81 119 GLU A C 1
ATOM 936 O O . GLU A 1 119 ? 12.415 -1.489 -24.133 1.00 75.81 119 GLU A O 1
ATOM 941 N N . ASP A 1 120 ? 13.477 -0.280 -22.572 1.00 76.44 120 ASP A N 1
ATOM 942 C CA . ASP A 1 120 ? 14.610 -1.194 -22.424 1.00 76.44 120 ASP A CA 1
ATOM 943 C C . ASP A 1 120 ? 14.300 -2.341 -21.454 1.00 76.44 120 ASP A C 1
ATOM 945 O O . ASP A 1 120 ? 14.633 -2.313 -20.269 1.00 76.44 120 ASP A O 1
ATOM 949 N N . VAL A 1 121 ? 13.722 -3.407 -22.004 1.00 67.00 121 VAL A N 1
ATOM 950 C CA . VAL A 1 121 ? 13.370 -4.642 -21.285 1.00 67.00 121 VAL A CA 1
ATOM 951 C C . VAL A 1 121 ? 14.567 -5.415 -20.708 1.00 67.00 121 VAL A C 1
ATOM 953 O O . VAL A 1 121 ? 14.370 -6.406 -20.005 1.00 67.00 121 VAL A O 1
ATOM 956 N N . SER A 1 122 ? 15.807 -5.016 -21.015 1.00 72.81 122 SER A N 1
ATOM 957 C CA . SER A 1 122 ? 17.022 -5.667 -20.509 1.00 72.81 122 SER A CA 1
ATOM 958 C C . SER A 1 122 ? 17.602 -4.989 -19.261 1.00 72.81 122 SER A C 1
ATOM 960 O O . SER A 1 122 ? 18.419 -5.582 -18.547 1.00 72.81 122 SER A O 1
ATOM 962 N N . ALA A 1 123 ? 17.147 -3.773 -18.949 1.00 71.00 123 ALA A N 1
ATOM 963 C CA . ALA A 1 123 ? 17.598 -3.004 -17.801 1.00 71.00 123 ALA A CA 1
ATOM 964 C C . ALA A 1 123 ? 16.881 -3.448 -16.512 1.00 71.00 123 ALA A C 1
ATOM 966 O O . ALA A 1 123 ? 15.938 -2.819 -16.041 1.00 71.00 123 ALA A O 1
ATOM 967 N N . CYS A 1 124 ? 17.363 -4.523 -15.884 1.00 79.62 124 CYS A N 1
ATOM 968 C CA . CYS A 1 124 ? 16.895 -4.978 -14.567 1.00 79.62 124 CYS A CA 1
ATOM 969 C C . CYS A 1 124 ? 17.369 -4.048 -13.430 1.00 79.62 124 CYS A C 1
ATOM 971 O O . CYS A 1 124 ? 18.224 -4.424 -12.619 1.00 79.62 124 CYS A O 1
ATOM 973 N N . VAL A 1 125 ? 16.823 -2.834 -13.360 1.00 87.75 125 VAL A N 1
ATOM 974 C CA . VAL A 1 125 ? 17.117 -1.861 -12.301 1.00 87.75 125 VAL A CA 1
ATOM 975 C C . VAL A 1 125 ? 16.155 -2.062 -11.137 1.00 87.75 125 VAL A C 1
ATOM 977 O O . VAL A 1 125 ? 14.947 -2.157 -11.324 1.00 87.75 125 VAL A O 1
ATOM 980 N N . TYR A 1 126 ? 16.710 -2.138 -9.930 1.00 92.25 126 TYR A N 1
ATOM 981 C CA . TYR A 1 126 ? 15.938 -2.156 -8.695 1.00 92.25 126 TYR A CA 1
ATOM 982 C C . TYR A 1 126 ? 16.084 -0.809 -8.000 1.00 92.25 126 TYR A C 1
ATOM 984 O O . TYR A 1 126 ? 17.202 -0.312 -7.840 1.00 92.25 126 TYR A O 1
ATOM 992 N N . THR A 1 127 ? 14.964 -0.259 -7.554 1.00 93.06 127 THR A N 1
ATOM 993 C CA . THR A 1 127 ? 14.906 0.990 -6.804 1.00 93.06 127 THR A CA 1
ATOM 994 C C . THR A 1 127 ? 14.564 0.676 -5.350 1.00 93.06 127 THR A C 1
ATOM 996 O O . THR A 1 127 ? 13.609 -0.051 -5.060 1.00 93.06 127 THR A O 1
ATOM 999 N N . GLY A 1 128 ? 15.369 1.198 -4.425 1.00 95.94 128 GLY A N 1
ATOM 1000 C CA . GLY A 1 128 ? 15.087 1.124 -2.995 1.00 95.94 128 GLY A CA 1
ATOM 1001 C C . GLY A 1 128 ? 14.120 2.214 -2.542 1.00 95.94 128 GLY A C 1
ATOM 1002 O O . GLY A 1 128 ? 13.955 3.218 -3.224 1.00 95.94 128 GLY A O 1
ATOM 1003 N N . TYR A 1 129 ? 13.482 2.004 -1.396 1.00 97.25 129 TYR A N 1
ATOM 1004 C CA . TYR A 1 129 ? 12.613 2.954 -0.712 1.00 97.25 129 TYR A CA 1
ATOM 1005 C C . TYR A 1 129 ? 12.494 2.601 0.777 1.00 97.25 129 TYR A C 1
ATOM 1007 O O . TYR A 1 129 ? 12.812 1.494 1.219 1.00 97.25 129 TYR A O 1
ATOM 1015 N N . GLU A 1 130 ? 11.963 3.534 1.551 1.00 98.25 130 GLU A N 1
ATOM 1016 C CA . GLU A 1 130 ? 11.467 3.292 2.901 1.00 98.25 130 GLU A CA 1
ATOM 1017 C C . GLU A 1 130 ? 10.092 3.956 3.053 1.00 98.25 130 GLU A C 1
ATOM 1019 O O . GLU A 1 130 ? 9.761 4.905 2.337 1.00 98.25 130 GLU A O 1
ATOM 1024 N N . ILE A 1 131 ? 9.289 3.458 3.989 1.00 98.62 131 ILE A N 1
ATOM 1025 C CA . ILE A 1 131 ? 7.991 4.016 4.365 1.00 98.62 131 ILE A CA 1
ATOM 1026 C C . ILE A 1 131 ? 8.121 4.577 5.777 1.00 98.62 131 ILE A C 1
ATOM 1028 O O . ILE A 1 131 ? 8.418 3.843 6.718 1.00 98.62 131 ILE A O 1
ATOM 1032 N N . ASP A 1 132 ? 7.879 5.870 5.926 1.00 98.50 132 ASP A N 1
ATOM 1033 C CA . ASP A 1 132 ? 7.792 6.540 7.218 1.00 98.50 132 ASP A CA 1
ATOM 1034 C C . ASP A 1 132 ? 6.316 6.586 7.635 1.00 98.50 132 ASP A C 1
ATOM 1036 O O . ASP A 1 132 ? 5.479 7.149 6.923 1.00 98.50 132 ASP A O 1
ATOM 1040 N N . VAL A 1 133 ? 5.989 5.952 8.759 1.00 98.62 133 VAL A N 1
ATOM 1041 C CA . VAL A 1 133 ? 4.624 5.799 9.274 1.00 98.62 133 VAL A CA 1
ATOM 1042 C C . VAL A 1 133 ? 4.490 6.571 10.577 1.00 98.62 133 VAL A C 1
ATOM 1044 O O . VAL A 1 133 ? 5.299 6.380 11.481 1.00 98.62 133 VAL A O 1
ATOM 1047 N N . HIS A 1 134 ? 3.450 7.400 10.686 1.00 98.06 134 HIS A N 1
ATOM 1048 C CA . HIS A 1 134 ? 3.163 8.254 11.846 1.00 98.06 134 HIS A CA 1
ATOM 1049 C C . HIS A 1 134 ? 1.697 8.141 12.260 1.00 98.06 134 HIS A C 1
ATOM 1051 O O . HIS A 1 134 ? 0.828 7.920 11.417 1.00 98.06 134 HIS A O 1
ATOM 1057 N N . THR A 1 135 ? 1.396 8.327 13.547 1.00 97.69 135 THR A N 1
ATOM 1058 C CA . THR A 1 135 ? 0.006 8.537 13.974 1.00 97.69 135 THR A CA 1
ATOM 1059 C C . THR A 1 135 ? -0.495 9.880 13.457 1.00 97.69 135 THR A C 1
ATOM 1061 O O . THR A 1 135 ? 0.260 10.847 13.328 1.00 97.69 135 THR A O 1
ATOM 1064 N N . ALA A 1 136 ? -1.792 9.959 13.177 1.00 96.88 136 ALA A N 1
ATOM 1065 C CA . ALA A 1 136 ? -2.450 11.187 12.770 1.00 96.88 136 ALA A CA 1
ATOM 1066 C C . ALA A 1 136 ? -3.665 11.469 13.655 1.00 96.88 136 ALA A C 1
ATOM 1068 O O . ALA A 1 136 ? -4.274 10.569 14.223 1.00 96.88 136 ALA A O 1
ATOM 1069 N N . LYS A 1 137 ? -4.032 12.750 13.776 1.00 93.88 137 LYS A N 1
ATOM 1070 C CA . LYS A 1 137 ? -5.251 13.153 14.500 1.00 93.88 137 LYS A CA 1
ATOM 1071 C C . LYS A 1 137 ? -6.523 12.841 13.712 1.00 93.88 137 LYS A C 1
ATOM 1073 O O . LYS A 1 137 ? -7.576 12.657 14.306 1.00 93.88 137 LYS A O 1
ATOM 1078 N N . SER A 1 138 ? -6.419 12.833 12.387 1.00 94.50 138 SER A N 1
ATOM 1079 C CA . SER A 1 138 ? -7.498 12.503 11.465 1.00 94.50 138 SER A CA 1
ATOM 1080 C C . SER A 1 138 ? -6.919 11.844 10.222 1.00 94.50 138 SER A C 1
ATOM 1082 O O . SER A 1 138 ? -5.832 12.212 9.769 1.00 94.50 138 SER A O 1
ATOM 1084 N N . GLY A 1 139 ? -7.653 10.880 9.682 1.00 93.56 139 GLY A N 1
ATOM 1085 C CA . GLY A 1 139 ? -7.327 10.162 8.462 1.00 93.56 139 GLY A CA 1
ATOM 1086 C C . GLY A 1 139 ? -8.402 10.414 7.417 1.00 93.56 139 GLY A C 1
ATOM 1087 O O . GLY A 1 139 ? -9.478 10.929 7.722 1.00 93.56 139 GLY A O 1
ATOM 1088 N N . ARG A 1 140 ? -8.104 10.066 6.171 1.00 96.12 140 ARG A N 1
ATOM 1089 C CA . ARG A 1 140 ? -9.122 9.988 5.128 1.00 96.12 140 ARG A CA 1
ATOM 1090 C C . ARG A 1 140 ? -9.645 8.554 5.079 1.00 96.12 140 ARG A C 1
ATOM 1092 O O . ARG A 1 140 ? -8.841 7.623 5.140 1.00 96.12 140 ARG A O 1
ATOM 1099 N N . GLU A 1 141 ? -10.959 8.372 4.967 1.00 95.69 141 GLU A N 1
ATOM 1100 C CA . GLU A 1 141 ? -11.512 7.045 4.678 1.00 95.69 141 GLU A CA 1
ATOM 1101 C C . GLU A 1 141 ? -10.851 6.504 3.405 1.00 95.69 141 GLU A C 1
ATOM 1103 O O . GLU A 1 141 ? -10.589 7.257 2.468 1.00 95.69 141 GLU A O 1
ATOM 1108 N N . ILE A 1 142 ? -10.534 5.211 3.377 1.00 96.12 142 ILE A N 1
ATOM 1109 C CA . ILE A 1 142 ? -9.990 4.578 2.176 1.00 96.12 142 ILE A CA 1
ATOM 1110 C C . ILE A 1 142 ? -11.121 4.513 1.142 1.00 96.12 142 ILE A C 1
ATOM 1112 O O . ILE A 1 142 ? -11.858 3.541 1.072 1.00 96.12 142 ILE A O 1
ATOM 1116 N N . ASP A 1 143 ? -11.303 5.591 0.381 1.00 88.00 143 ASP A N 1
ATOM 1117 C CA . ASP A 1 143 ? -12.384 5.764 -0.580 1.00 88.00 143 ASP A CA 1
ATOM 1118 C C . ASP A 1 143 ? -11.825 6.076 -1.977 1.00 88.00 143 ASP A C 1
ATOM 1120 O O . ASP A 1 143 ? -10.981 6.950 -2.194 1.00 88.00 143 ASP A O 1
ATOM 1124 N N . GLY A 1 144 ? -12.234 5.298 -2.975 1.00 91.00 144 GLY A N 1
ATOM 1125 C CA . GLY A 1 144 ? -11.674 5.438 -4.314 1.00 91.00 144 GLY A CA 1
ATOM 1126 C C . GLY A 1 144 ? -12.056 4.296 -5.233 1.00 91.00 144 GLY A C 1
ATOM 1127 O O . GLY A 1 144 ? -13.221 4.128 -5.589 1.00 91.00 144 GLY A O 1
ATOM 1128 N N . GLN A 1 145 ? -11.060 3.529 -5.664 1.00 95.44 145 GLN A N 1
ATOM 1129 C CA . GLN A 1 145 ? -11.294 2.341 -6.471 1.00 95.44 145 GLN A CA 1
ATOM 1130 C C . GLN A 1 145 ? -11.878 1.237 -5.598 1.00 95.44 145 GLN A C 1
ATOM 1132 O O . GLN A 1 145 ? -11.353 0.953 -4.527 1.00 95.44 145 GLN A O 1
ATOM 1137 N N . ARG A 1 146 ? -12.940 0.601 -6.088 1.00 97.00 146 ARG A N 1
ATOM 1138 C CA . ARG A 1 146 ? -13.596 -0.518 -5.419 1.00 97.00 146 ARG A CA 1
ATOM 1139 C C . ARG A 1 146 ? -13.518 -1.764 -6.285 1.00 97.00 146 ARG A C 1
ATOM 1141 O O . ARG A 1 146 ? -13.766 -1.691 -7.491 1.00 97.00 146 ARG A O 1
ATOM 1148 N N . PHE A 1 147 ? -13.211 -2.889 -5.655 1.00 96.88 147 PHE A N 1
ATOM 1149 C CA . PHE A 1 147 ? -13.096 -4.194 -6.297 1.00 96.88 147 PHE A CA 1
ATOM 1150 C C . PHE A 1 147 ? -13.881 -5.239 -5.514 1.00 96.88 147 PHE A C 1
ATOM 1152 O O . PHE A 1 147 ? -14.032 -5.133 -4.291 1.00 96.88 147 PHE A O 1
ATOM 1159 N N . ASP A 1 148 ? -14.376 -6.254 -6.220 1.00 96.94 148 ASP A N 1
ATOM 1160 C CA . ASP A 1 148 ? -14.894 -7.434 -5.544 1.00 96.94 1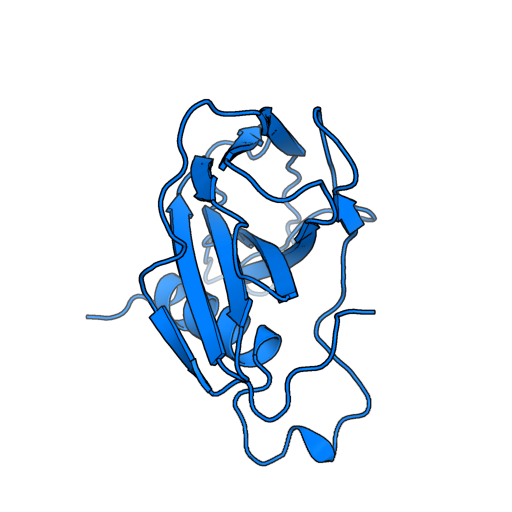48 ASP A CA 1
ATOM 1161 C C . ASP A 1 148 ? -13.741 -8.233 -4.930 1.00 96.94 148 ASP A C 1
ATOM 1163 O O . ASP A 1 148 ? -12.770 -8.559 -5.611 1.00 96.94 148 ASP A O 1
ATOM 1167 N N . ALA A 1 149 ? -13.845 -8.530 -3.640 1.00 96.62 149 ALA A N 1
ATOM 1168 C CA . ALA A 1 149 ? -12.837 -9.247 -2.873 1.00 96.62 149 ALA A CA 1
ATOM 1169 C C . ALA A 1 149 ? -13.410 -10.562 -2.316 1.00 96.62 149 ALA A C 1
ATOM 1171 O O . ALA A 1 149 ? -12.947 -11.076 -1.303 1.00 96.62 149 ALA A O 1
ATOM 1172 N N . ALA A 1 150 ? -14.408 -11.139 -2.996 1.00 94.12 150 ALA A N 1
ATOM 1173 C CA . ALA A 1 150 ? -15.037 -12.410 -2.626 1.00 94.12 150 ALA A CA 1
ATOM 1174 C C . ALA A 1 150 ? -14.060 -13.601 -2.541 1.00 94.12 150 ALA A C 1
ATOM 1176 O O . ALA A 1 150 ? -14.363 -14.609 -1.904 1.00 94.12 150 ALA A O 1
ATOM 1177 N N . HIS A 1 151 ? -12.896 -13.503 -3.187 1.00 95.38 151 HIS A N 1
ATOM 1178 C CA . HIS A 1 151 ? -11.830 -14.509 -3.136 1.00 95.38 151 HIS A CA 1
ATOM 1179 C C . HIS A 1 151 ? -10.594 -14.028 -2.374 1.00 95.38 151 HIS A C 1
ATOM 1181 O O . HIS A 1 151 ? -9.533 -14.647 -2.475 1.00 95.38 151 HIS A O 1
ATOM 1187 N N . PHE A 1 152 ? -10.692 -12.920 -1.643 1.00 96.50 152 PHE A N 1
ATOM 1188 C CA . PHE A 1 152 ? -9.575 -12.411 -0.869 1.00 96.50 152 PHE A CA 1
ATOM 1189 C C . PHE A 1 152 ? -9.117 -13.433 0.176 1.00 96.50 152 PHE A C 1
ATOM 1191 O O . PHE A 1 152 ? -9.914 -14.080 0.852 1.00 96.50 152 PHE A O 1
ATOM 1198 N N . GLU A 1 153 ? -7.801 -13.542 0.305 1.00 95.69 153 GLU A N 1
ATOM 1199 C CA . GLU A 1 153 ? -7.132 -14.240 1.392 1.00 95.69 153 GLU A CA 1
ATOM 1200 C C . GLU A 1 153 ? -6.033 -13.314 1.926 1.00 95.69 153 GLU A C 1
ATOM 1202 O O . GLU A 1 153 ? -5.352 -12.673 1.114 1.00 95.69 153 GLU A O 1
ATOM 1207 N N . PRO A 1 154 ? -5.809 -13.255 3.252 1.00 95.50 154 PRO A N 1
ATOM 1208 C CA . PRO A 1 154 ? -4.708 -12.487 3.816 1.00 95.50 154 PRO A CA 1
ATOM 1209 C C . PRO A 1 154 ? -3.369 -12.878 3.188 1.00 95.50 154 PRO A C 1
ATOM 1211 O O . PRO A 1 154 ? -3.072 -14.063 2.991 1.00 95.50 154 PRO A O 1
ATOM 1214 N N . LEU A 1 155 ? -2.556 -11.870 2.871 1.00 95.19 155 LEU A N 1
ATOM 1215 C CA . LEU A 1 155 ? -1.260 -12.093 2.235 1.00 95.19 155 LEU A CA 1
ATOM 1216 C C . LEU A 1 155 ? -0.328 -12.912 3.137 1.00 95.19 155 LEU A C 1
ATOM 1218 O O . LEU A 1 155 ? -0.330 -12.751 4.362 1.00 95.19 155 LEU A O 1
ATOM 1222 N N . ARG A 1 156 ? 0.470 -13.785 2.515 1.00 88.38 156 ARG A N 1
ATOM 1223 C CA . ARG A 1 156 ? 1.412 -14.666 3.212 1.00 88.38 156 ARG A CA 1
ATOM 1224 C C . ARG A 1 156 ? 2.812 -14.090 3.137 1.00 88.38 156 ARG A C 1
ATOM 1226 O O . ARG A 1 156 ? 3.222 -13.706 2.020 1.00 88.38 156 ARG A O 1
#

Secondary structure (DSSP, 8-state):
---HHHHHHHHHHHHHHT-STTGGG-S--PPEEEEE-SSEEEE-STT-EETT-EEEEEE-S-SSEEEEEEESSTT--EEEEEEEETTEEEEEEEETEEEEE-TT-SEEEEEEE-----S-TT---EE--EEEEEE-S---B--SEEEE-TT-----

Foldseek 3Di:
DQDPLNVLVVVLLCQQLVQDPCLVVDPAGPAAQEEAADAFKAWGPDQAAWASGKHKYKDDYDFFKKKKFKDQQVQFKWKKKWFAAPQKIFIDTQGRMFMATRPRGPIMMIMIGGNDDDPPPPPRDHTTIMMGMGGDPHGDYSHDDMGGNNSHDPHD

Sequence (156 aa):
GATIPGTVARYRLKNLAREYALAPLFNATVWRENVITGIGRWTYTGRGIQELGANYYEVRMDQGAYYAGLVNDGGRMELWVAGIRDGKLDAMPLGRGGFFDTSGYDHVYLMVFDPTYTEDVSACVYTGYEIDVHTAKSGREIDGQRFDAAHFEPLR

pLDDT: mean 94.21, std 6.58, range [52.31, 98.81]

Radius of gyration: 14.95 Å; chains: 1; bounding box: 35×36×40 Å